Protein AF-Q73HH4-F1 (afdb_monomer_lite)

Radius of gyration: 13.37 Å; chains: 1; bounding box: 31×28×28 Å

pLDDT: mean 79.07, std 14.7, range [25.31, 95.0]

Structure (mmCIF, N/CA/C/O backbone):
data_AF-Q73HH4-F1
#
_entry.id   AF-Q73HH4-F1
#
loop_
_atom_site.group_PDB
_atom_site.id
_atom_site.type_symbol
_atom_site.label_atom_id
_atom_site.label_alt_id
_atom_site.label_comp_id
_atom_site.label_asym_id
_atom_site.label_entity_id
_atom_site.label_seq_id
_atom_site.pdbx_PDB_ins_code
_atom_site.Cartn_x
_atom_site.Cartn_y
_atom_site.Cartn_z
_atom_site.occupancy
_atom_site.B_iso_or_equiv
_atom_site.auth_seq_id
_atom_site.auth_comp_id
_atom_site.auth_asym_id
_atom_site.auth_atom_id
_atom_site.pdbx_PDB_model_num
ATOM 1 N N . MET A 1 1 ? -4.779 -14.499 -7.545 1.00 30.84 1 MET A N 1
ATOM 2 C CA . MET A 1 1 ? -4.089 -13.248 -7.935 1.00 30.84 1 MET A CA 1
ATOM 3 C C . MET A 1 1 ? -2.715 -13.249 -7.279 1.00 30.84 1 MET A C 1
ATOM 5 O O . MET A 1 1 ? -2.598 -12.871 -6.121 1.00 30.84 1 MET A O 1
ATOM 9 N N . ASN A 1 2 ? -1.704 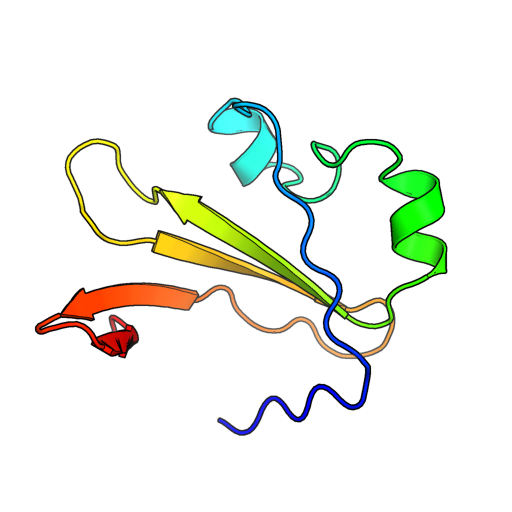-13.767 -7.978 1.00 25.31 2 ASN A N 1
ATOM 10 C CA . ASN A 1 2 ? -0.364 -13.966 -7.423 1.00 25.31 2 ASN A CA 1
ATOM 11 C C . ASN A 1 2 ? 0.471 -12.710 -7.676 1.00 25.31 2 ASN A C 1
ATOM 13 O O . ASN A 1 2 ? 1.107 -12.593 -8.719 1.00 25.31 2 ASN A O 1
ATOM 17 N N . LEU A 1 3 ? 0.451 -11.759 -6.739 1.00 34.28 3 LEU A N 1
ATOM 18 C CA . LEU A 1 3 ? 1.472 -10.713 -6.708 1.00 34.28 3 LEU A CA 1
ATOM 19 C C . LEU A 1 3 ? 2.737 -11.338 -6.101 1.00 34.28 3 LEU A C 1
ATOM 21 O O . LEU A 1 3 ? 2.888 -11.407 -4.884 1.00 34.28 3 LEU A O 1
ATOM 25 N N . LEU A 1 4 ? 3.610 -11.879 -6.949 1.00 33.34 4 LEU A N 1
ATOM 26 C CA . LEU A 1 4 ? 4.933 -12.348 -6.541 1.00 33.34 4 LEU A CA 1
ATOM 27 C C . LEU A 1 4 ? 5.837 -11.116 -6.422 1.00 33.34 4 LEU A C 1
ATOM 29 O O . LEU A 1 4 ? 6.433 -10.669 -7.397 1.00 33.34 4 LEU A O 1
ATOM 33 N N . VAL A 1 5 ? 5.892 -10.524 -5.228 1.00 46.09 5 VAL A N 1
ATOM 34 C CA . VAL A 1 5 ? 6.859 -9.463 -4.925 1.00 46.09 5 VAL A CA 1
ATOM 35 C C . VAL A 1 5 ? 8.189 -10.149 -4.622 1.00 46.09 5 VAL A C 1
ATOM 37 O O . VAL A 1 5 ? 8.441 -10.587 -3.503 1.00 46.09 5 VAL A O 1
ATOM 40 N N . SER A 1 6 ? 9.032 -10.321 -5.636 1.00 45.50 6 SER A N 1
ATOM 41 C CA . SER A 1 6 ? 10.409 -10.777 -5.447 1.00 45.50 6 SER A CA 1
ATOM 42 C C . SER A 1 6 ? 11.238 -9.632 -4.854 1.00 45.50 6 SER A C 1
ATOM 44 O O . SER A 1 6 ? 11.602 -8.699 -5.570 1.00 45.50 6 SER A O 1
ATOM 46 N N . GLY A 1 7 ? 11.507 -9.678 -3.547 1.00 60.38 7 GLY A N 1
ATOM 47 C CA . GLY A 1 7 ? 12.323 -8.685 -2.844 1.00 60.38 7 GLY A CA 1
ATOM 48 C C . GLY A 1 7 ? 12.173 -8.756 -1.324 1.00 60.38 7 GLY A C 1
ATOM 49 O O . GLY A 1 7 ? 11.255 -9.391 -0.809 1.00 60.38 7 GLY A O 1
ATOM 50 N N . GLN A 1 8 ? 13.080 -8.109 -0.592 1.00 68.81 8 GLN A N 1
ATOM 51 C CA . GLN A 1 8 ? 12.969 -7.985 0.861 1.00 68.81 8 GLN A CA 1
ATOM 52 C C . GLN A 1 8 ? 11.937 -6.892 1.195 1.00 68.81 8 GLN A C 1
ATOM 54 O O . GLN A 1 8 ? 12.113 -5.754 0.753 1.00 68.81 8 GLN A O 1
ATOM 59 N N . PRO A 1 9 ? 10.858 -7.197 1.942 1.00 66.88 9 PRO A N 1
ATOM 60 C CA . PRO A 1 9 ? 9.854 -6.197 2.275 1.00 66.88 9 PRO A CA 1
ATOM 61 C C . PRO A 1 9 ? 10.456 -5.149 3.214 1.00 66.88 9 PRO A C 1
ATOM 63 O O . PRO A 1 9 ? 10.949 -5.470 4.295 1.00 66.88 9 PRO A O 1
ATOM 66 N N . LEU A 1 10 ? 10.386 -3.883 2.807 1.00 67.06 10 LEU A N 1
ATOM 67 C CA . LEU A 1 10 ? 10.697 -2.739 3.656 1.00 67.06 10 LEU A CA 1
ATOM 68 C C . LEU A 1 10 ? 9.387 -2.139 4.148 1.00 67.06 10 LEU A C 1
ATOM 70 O O . LEU A 1 10 ? 8.520 -1.781 3.354 1.00 67.06 10 LEU A O 1
ATOM 74 N N . THR A 1 11 ? 9.244 -2.037 5.466 1.00 74.75 11 THR A N 1
ATOM 75 C CA . THR A 1 11 ? 8.072 -1.412 6.082 1.00 74.75 11 THR A CA 1
ATOM 76 C C . THR A 1 11 ? 8.451 -0.025 6.571 1.00 74.75 11 THR A C 1
ATOM 78 O O . THR A 1 11 ? 9.429 0.134 7.298 1.00 74.75 11 THR A O 1
ATOM 81 N N . HIS A 1 12 ? 7.665 0.978 6.185 1.00 70.06 12 HIS A N 1
ATOM 82 C CA . HIS A 1 12 ? 7.824 2.349 6.649 1.00 70.06 12 HIS A CA 1
ATOM 83 C C . HIS A 1 12 ? 6.520 2.817 7.299 1.00 70.06 12 HIS A C 1
ATOM 85 O O . HIS A 1 12 ? 5.477 2.869 6.648 1.00 70.06 12 HIS A O 1
ATOM 91 N N . HIS A 1 13 ? 6.575 3.193 8.577 1.00 72.62 13 HIS A N 1
ATOM 92 C CA . HIS A 1 13 ? 5.444 3.831 9.246 1.00 72.62 13 HIS A CA 1
ATOM 93 C C . HIS A 1 13 ? 5.371 5.302 8.845 1.00 72.62 13 HIS A C 1
ATOM 95 O O . HIS A 1 13 ? 6.337 6.049 8.990 1.00 72.62 13 HIS A O 1
ATOM 101 N N . THR A 1 14 ? 4.226 5.738 8.336 1.00 62.16 14 THR A N 1
ATOM 102 C CA . THR A 1 14 ? 4.016 7.135 7.956 1.00 62.16 14 THR A CA 1
ATOM 103 C C . THR A 1 14 ? 3.493 7.945 9.132 1.00 62.16 14 THR A C 1
ATOM 105 O O . THR A 1 14 ? 2.780 7.434 9.997 1.00 62.16 14 THR A O 1
ATOM 108 N N . LYS A 1 15 ? 3.793 9.247 9.141 1.00 68.06 15 LYS A N 1
ATOM 109 C CA . LYS A 1 15 ? 3.028 10.192 9.963 1.00 68.06 15 LYS A CA 1
ATOM 110 C C . LYS A 1 15 ? 1.579 10.235 9.464 1.00 68.06 15 LYS A C 1
ATOM 112 O O . LYS A 1 15 ? 1.280 9.764 8.368 1.00 68.06 15 LYS A O 1
ATOM 117 N N . LYS A 1 16 ? 0.675 10.789 10.272 1.00 68.81 16 LYS A N 1
ATOM 118 C CA . LYS A 1 16 ? -0.734 10.960 9.897 1.00 68.81 16 LYS A CA 1
ATOM 119 C C . LYS A 1 16 ? -0.811 11.831 8.631 1.00 68.81 16 LYS A C 1
ATOM 121 O O . LYS A 1 16 ? -0.450 13.004 8.682 1.00 68.81 16 LYS A O 1
ATOM 126 N N . LEU A 1 17 ? -1.217 11.241 7.508 1.00 72.31 17 LEU A N 1
ATOM 127 C CA . LEU A 1 17 ? -1.421 11.933 6.232 1.00 72.31 17 LEU A CA 1
ATOM 128 C C . LEU A 1 17 ? -2.880 12.380 6.128 1.00 72.31 17 LEU A C 1
ATOM 130 O O . LEU A 1 17 ? -3.767 11.737 6.693 1.00 72.31 17 LEU A O 1
ATOM 134 N N . SER A 1 18 ? -3.139 13.485 5.429 1.00 77.12 18 SER A N 1
ATOM 135 C CA . SER A 1 18 ? -4.515 13.898 5.148 1.00 77.12 18 SER A CA 1
ATOM 136 C C . SER A 1 18 ? -5.147 12.959 4.117 1.00 77.12 18 SER A C 1
ATOM 138 O O . SER A 1 18 ? -4.462 12.453 3.227 1.00 77.12 18 SER A O 1
ATOM 140 N N . LYS A 1 19 ? -6.467 12.754 4.207 1.00 74.44 19 LYS A N 1
ATOM 141 C CA . LYS A 1 19 ? -7.220 11.923 3.254 1.00 74.44 19 LYS A CA 1
ATOM 142 C C . LYS A 1 19 ? -7.012 12.389 1.807 1.00 74.44 19 LYS A C 1
ATOM 144 O O . LYS A 1 19 ? -6.685 11.584 0.947 1.00 74.44 19 LYS A O 1
ATOM 149 N N . LYS A 1 20 ? -7.047 13.708 1.584 1.00 78.12 20 LYS A N 1
ATOM 150 C CA . LYS A 1 20 ? -6.784 14.331 0.278 1.00 78.12 20 LYS A CA 1
ATOM 151 C C . LYS A 1 20 ? -5.418 13.946 -0.308 1.00 78.12 20 LYS A C 1
ATOM 153 O O . LYS A 1 20 ? -5.325 13.616 -1.481 1.00 78.12 20 LYS A O 1
ATOM 158 N N . MET A 1 21 ? -4.361 13.943 0.507 1.00 76.62 21 MET A N 1
ATOM 159 C CA . MET A 1 21 ? -3.021 13.560 0.047 1.00 76.62 21 MET A CA 1
ATOM 160 C C . MET A 1 21 ? -2.942 12.070 -0.308 1.00 76.62 21 MET A C 1
ATOM 162 O O . MET A 1 21 ? -2.282 11.708 -1.274 1.00 76.62 21 MET A O 1
ATOM 166 N N . LEU A 1 22 ? -3.626 11.215 0.457 1.00 77.94 22 LEU A N 1
ATOM 167 C CA . LEU A 1 22 ? -3.709 9.777 0.182 1.00 77.94 22 LEU A CA 1
ATOM 168 C C . LEU A 1 22 ? -4.483 9.461 -1.106 1.00 77.94 22 LEU A C 1
ATOM 170 O O . LEU A 1 22 ? -4.172 8.479 -1.775 1.00 77.94 22 LEU A O 1
ATOM 174 N N . GLU A 1 23 ? -5.479 10.279 -1.442 1.00 76.31 23 GLU A N 1
ATOM 175 C CA . GLU A 1 23 ? -6.264 10.153 -2.672 1.00 76.31 23 GLU A CA 1
ATOM 176 C C . GLU A 1 23 ? -5.499 10.656 -3.907 1.00 76.31 23 GLU A C 1
ATOM 178 O O . GLU A 1 23 ? -5.577 10.027 -4.961 1.00 76.31 23 GLU A O 1
ATOM 183 N N . GLU A 1 24 ? -4.746 11.754 -3.779 1.00 81.56 24 GLU A N 1
ATOM 184 C CA . GLU A 1 24 ? -3.992 12.363 -4.886 1.00 81.56 24 GLU A CA 1
ATOM 185 C C . GLU A 1 24 ? -2.675 11.626 -5.186 1.00 81.56 24 GLU A C 1
ATOM 187 O O . GLU A 1 24 ? -2.445 11.212 -6.322 1.00 81.56 24 GLU A O 1
ATOM 192 N N . ASP A 1 25 ? -1.809 11.446 -4.183 1.00 83.31 25 ASP A N 1
ATOM 193 C CA . ASP A 1 25 ? -0.561 10.682 -4.307 1.00 83.31 25 ASP A CA 1
ATOM 194 C C . ASP A 1 25 ? -0.138 10.108 -2.936 1.00 83.31 25 ASP A C 1
ATOM 196 O O . ASP A 1 25 ? 0.596 10.748 -2.167 1.00 83.31 25 ASP A O 1
ATOM 200 N N . PRO A 1 26 ? -0.560 8.872 -2.609 1.00 79.56 26 PRO A N 1
ATOM 201 C CA . PRO A 1 26 ? -0.292 8.269 -1.305 1.00 79.56 26 PRO A CA 1
ATOM 202 C C . PRO A 1 26 ? 1.198 8.002 -1.052 1.00 79.56 26 PRO A C 1
ATOM 204 O O . PRO A 1 26 ? 1.600 7.833 0.101 1.00 79.56 26 PRO A O 1
ATOM 207 N N . PHE A 1 27 ? 2.031 7.982 -2.096 1.00 83.06 27 PHE A N 1
ATOM 208 C CA . PHE A 1 27 ? 3.463 7.715 -1.987 1.00 83.06 27 PHE A CA 1
ATOM 209 C C . PHE A 1 27 ? 4.285 8.991 -1.765 1.00 83.06 27 PHE A C 1
ATOM 211 O O . PHE A 1 27 ? 5.409 8.901 -1.272 1.00 83.06 27 PHE A O 1
ATOM 218 N N . GLN A 1 28 ? 3.749 10.181 -2.067 1.00 80.88 28 GLN A N 1
ATOM 219 C CA . GLN A 1 28 ? 4.406 11.466 -1.755 1.00 80.88 28 GLN A CA 1
ATOM 220 C C . GLN A 1 28 ? 4.432 11.779 -0.263 1.00 80.88 28 GLN A C 1
ATOM 222 O O . GLN A 1 28 ? 5.375 12.402 0.217 1.00 80.88 28 GLN A O 1
ATOM 227 N N . GLY A 1 29 ? 3.441 11.304 0.495 1.00 73.50 29 GLY A N 1
ATOM 228 C CA . GLY A 1 29 ? 3.415 11.465 1.950 1.00 73.50 29 GLY A CA 1
ATOM 229 C C . GLY A 1 29 ? 4.506 10.678 2.692 1.00 73.50 29 GLY A C 1
ATOM 230 O O . GLY A 1 29 ? 4.669 10.831 3.905 1.00 73.50 29 GLY A O 1
ATOM 231 N N . LEU A 1 30 ? 5.261 9.824 1.992 1.00 76.12 30 LEU A N 1
ATOM 232 C CA . LEU A 1 30 ? 6.367 9.065 2.567 1.00 76.12 30 LEU A CA 1
ATOM 233 C C . LEU A 1 30 ? 7.581 9.978 2.784 1.00 76.12 30 LEU A C 1
ATOM 235 O O . LEU A 1 30 ? 8.009 10.712 1.894 1.00 76.12 30 LEU A O 1
ATOM 239 N N . SER A 1 31 ? 8.185 9.907 3.972 1.00 67.62 31 SER A N 1
ATOM 240 C CA . SER A 1 31 ? 9.418 10.649 4.249 1.00 67.62 31 SER A CA 1
ATOM 241 C C . SER A 1 31 ? 10.519 10.191 3.292 1.00 67.62 31 SER A C 1
ATOM 243 O O . SER A 1 31 ? 10.825 9.003 3.219 1.00 67.62 31 SER A O 1
ATOM 245 N N . GLY A 1 32 ? 11.111 11.127 2.547 1.00 73.19 32 GLY A N 1
ATOM 246 C CA . GLY A 1 32 ? 12.108 10.796 1.527 1.00 73.19 32 GLY A CA 1
ATOM 247 C C . GLY A 1 32 ? 11.534 10.070 0.304 1.00 73.19 32 GLY A C 1
ATOM 248 O O . GLY A 1 32 ? 12.274 9.331 -0.343 1.00 73.19 32 GLY A O 1
ATOM 249 N N . ALA A 1 33 ? 10.249 10.272 -0.026 1.00 72.19 33 ALA A N 1
ATOM 250 C CA . ALA A 1 33 ? 9.548 9.641 -1.153 1.00 72.19 33 ALA A CA 1
ATOM 251 C C . ALA A 1 33 ? 10.370 9.582 -2.452 1.00 72.19 33 ALA A C 1
ATOM 253 O O . ALA A 1 33 ? 10.408 8.543 -3.107 1.00 72.19 33 ALA A O 1
ATOM 254 N N . GLY A 1 34 ? 11.075 10.665 -2.800 1.00 75.50 34 GLY A N 1
ATOM 255 C CA . GLY A 1 34 ? 11.932 10.713 -3.990 1.00 75.50 34 GLY A CA 1
ATOM 256 C C . GLY A 1 34 ? 13.069 9.685 -3.965 1.00 75.50 34 GLY A C 1
ATOM 257 O O . GLY A 1 34 ? 13.268 8.967 -4.940 1.00 75.50 34 GLY A O 1
ATOM 258 N N . SER A 1 35 ? 13.777 9.557 -2.839 1.00 80.00 35 SER A N 1
ATOM 259 C CA . SER A 1 35 ? 14.820 8.538 -2.672 1.00 80.00 35 SER A CA 1
ATOM 260 C C . SER A 1 35 ? 14.218 7.137 -2.602 1.00 80.00 35 SER A C 1
ATOM 262 O O . SER A 1 35 ? 14.742 6.218 -3.224 1.00 80.00 35 SER A O 1
ATOM 264 N N . LEU A 1 36 ? 13.092 6.977 -1.899 1.00 77.50 36 LEU A N 1
ATOM 265 C CA . LEU A 1 36 ? 12.429 5.687 -1.702 1.00 77.50 36 LEU A CA 1
ATOM 266 C C . LEU A 1 36 ? 11.9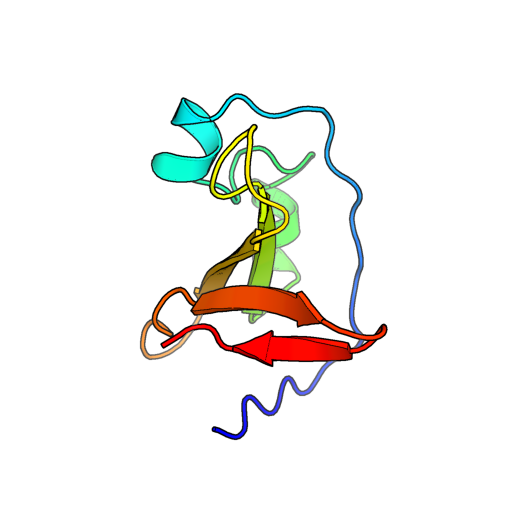90 5.054 -3.032 1.00 77.50 36 LEU A C 1
ATOM 268 O O . LEU A 1 36 ? 12.215 3.864 -3.243 1.00 77.50 36 LEU A O 1
ATOM 272 N N . ARG A 1 37 ? 11.469 5.866 -3.961 1.00 80.81 37 ARG A N 1
ATOM 273 C CA . ARG A 1 37 ? 11.119 5.459 -5.336 1.00 80.81 37 ARG A CA 1
ATOM 274 C C . ARG A 1 37 ? 12.322 4.964 -6.150 1.00 80.81 37 ARG A C 1
ATOM 276 O O . ARG A 1 37 ? 12.159 4.209 -7.105 1.00 80.81 37 ARG A O 1
ATOM 283 N N . GLY A 1 38 ? 13.538 5.358 -5.772 1.00 79.75 38 GLY A N 1
ATOM 284 C CA . GLY A 1 38 ? 14.773 4.820 -6.343 1.00 79.75 38 GLY A CA 1
ATOM 285 C C . GLY A 1 38 ? 15.108 3.402 -5.864 1.00 79.75 38 GLY A C 1
ATOM 286 O O . GLY A 1 38 ? 15.786 2.675 -6.588 1.00 79.75 38 GLY A O 1
ATOM 287 N N . PHE A 1 39 ? 14.621 3.000 -4.683 1.00 79.44 39 PHE A N 1
ATOM 288 C CA . PHE A 1 39 ? 14.979 1.738 -4.022 1.00 79.44 39 PHE A CA 1
ATOM 289 C C . PHE A 1 39 ? 13.987 0.595 -4.252 1.00 79.44 39 PHE A C 1
ATOM 291 O O . PHE A 1 39 ? 14.418 -0.555 -4.314 1.00 79.44 39 PHE A O 1
ATOM 298 N N . TYR A 1 40 ?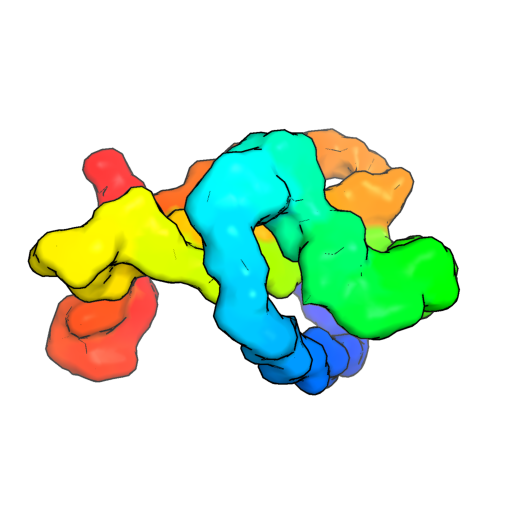 12.683 0.868 -4.374 1.00 82.00 40 TYR A N 1
ATOM 299 C CA . TYR A 1 40 ? 11.692 -0.183 -4.628 1.00 82.00 40 TYR A CA 1
ATOM 300 C C . TYR A 1 40 ? 11.308 -0.291 -6.107 1.00 82.00 40 TYR A C 1
ATOM 302 O O . TYR A 1 40 ? 11.230 0.692 -6.841 1.00 82.00 40 TYR A O 1
ATOM 310 N N . SER A 1 41 ? 11.020 -1.515 -6.546 1.00 81.94 41 SER A N 1
ATOM 311 C CA . SER A 1 41 ? 10.355 -1.790 -7.826 1.00 81.94 41 SER A CA 1
ATOM 312 C C . SER A 1 41 ? 8.829 -1.724 -7.705 1.00 81.94 41 SER A C 1
ATOM 314 O O . SER A 1 41 ? 8.135 -1.431 -8.681 1.00 81.94 41 SER A O 1
ATOM 316 N N . THR A 1 42 ? 8.308 -1.982 -6.504 1.00 85.50 42 THR A N 1
ATOM 317 C CA . THR A 1 42 ? 6.882 -1.955 -6.176 1.00 85.50 42 THR A CA 1
ATOM 318 C C . THR A 1 42 ? 6.678 -1.353 -4.792 1.00 85.50 42 THR A C 1
ATOM 320 O O . THR A 1 42 ? 7.294 -1.792 -3.822 1.00 85.50 42 THR A O 1
ATOM 323 N N . GLY A 1 43 ? 5.804 -0.358 -4.709 1.00 86.62 43 GLY A N 1
ATOM 324 C CA . GLY A 1 43 ? 5.327 0.242 -3.477 1.00 86.62 43 GLY A CA 1
ATOM 325 C C . GLY A 1 43 ? 3.892 -0.190 -3.187 1.00 86.62 43 GLY A C 1
ATOM 326 O O . GLY A 1 43 ? 3.076 -0.345 -4.096 1.00 86.62 43 GLY A O 1
ATOM 327 N N . MET A 1 44 ? 3.577 -0.362 -1.906 1.00 89.19 44 MET A N 1
ATOM 328 C CA . MET A 1 44 ? 2.223 -0.622 -1.429 1.00 89.19 44 MET A CA 1
ATOM 329 C C . MET A 1 44 ? 1.939 0.266 -0.221 1.00 89.19 44 MET A C 1
ATOM 331 O O . MET A 1 44 ? 2.720 0.282 0.730 1.00 89.19 44 MET A O 1
ATOM 335 N N . VAL A 1 45 ? 0.815 0.979 -0.245 1.00 87.44 45 VAL A N 1
ATOM 336 C CA . VAL A 1 45 ? 0.333 1.775 0.892 1.00 87.44 45 VAL A CA 1
ATOM 337 C C . VAL A 1 45 ? -1.040 1.264 1.290 1.00 87.44 45 VAL A C 1
ATOM 339 O O . VAL A 1 45 ? -1.892 1.044 0.433 1.00 87.44 45 VAL A O 1
ATOM 342 N N . MET A 1 46 ? -1.247 1.086 2.594 1.00 89.06 46 MET A N 1
ATOM 343 C CA . MET A 1 46 ? -2.525 0.700 3.181 1.00 89.06 46 MET A CA 1
ATOM 344 C C . MET A 1 46 ? -3.009 1.798 4.129 1.00 89.06 46 MET A C 1
ATOM 346 O O . MET A 1 46 ? -2.268 2.209 5.021 1.00 89.06 46 MET A O 1
ATOM 350 N N . PHE A 1 47 ? -4.247 2.258 3.963 1.00 87.06 47 PHE A N 1
ATOM 351 C CA . PHE A 1 47 ? -4.838 3.311 4.797 1.00 87.06 47 PHE A CA 1
ATOM 352 C C . PHE A 1 47 ? -6.332 3.074 5.054 1.00 87.06 47 PHE A C 1
ATOM 354 O O . PHE A 1 47 ? -6.945 2.219 4.422 1.00 87.06 47 PHE A O 1
ATOM 361 N N . ALA A 1 48 ? -6.911 3.779 6.034 1.00 88.00 48 ALA A N 1
ATOM 362 C CA . ALA A 1 48 ? -8.352 3.722 6.313 1.00 88.00 48 ALA A CA 1
ATOM 363 C C . ALA A 1 48 ? -9.148 4.195 5.090 1.00 88.00 48 ALA A C 1
ATOM 365 O O . ALA A 1 48 ? -8.900 5.301 4.616 1.00 88.00 48 ALA A O 1
ATOM 366 N N . HIS A 1 49 ? -10.079 3.382 4.590 1.00 84.00 49 HIS A N 1
ATOM 367 C CA . HIS A 1 49 ? -10.946 3.809 3.489 1.00 84.00 49 HIS A CA 1
ATOM 368 C C . HIS A 1 49 ? -11.988 4.834 3.972 1.00 84.00 49 HIS A C 1
ATOM 370 O O . HIS A 1 49 ? -12.209 5.868 3.336 1.00 84.00 49 HIS A O 1
ATOM 376 N N . ASP A 1 50 ? -12.545 4.578 5.155 1.00 82.75 50 ASP A N 1
ATOM 377 C CA . ASP A 1 50 ? -13.474 5.451 5.865 1.00 82.75 50 ASP A CA 1
ATOM 378 C C . ASP A 1 50 ? -13.118 5.495 7.363 1.00 82.75 50 ASP A C 1
ATOM 380 O O . ASP A 1 50 ? -12.476 4.577 7.873 1.00 82.75 50 ASP A O 1
ATOM 384 N N . GLU A 1 51 ? -13.494 6.566 8.062 1.00 78.00 51 GLU A N 1
ATOM 385 C CA . GLU A 1 51 ? -13.254 6.727 9.503 1.00 78.00 51 GLU A CA 1
ATOM 386 C C . GLU A 1 51 ? -14.161 5.819 10.342 1.00 78.00 51 GLU A C 1
ATOM 388 O O . GLU A 1 51 ? -13.760 5.386 11.423 1.00 78.00 51 GLU A O 1
ATOM 393 N N . GLU A 1 52 ? -15.346 5.482 9.827 1.00 84.56 52 GLU A N 1
ATOM 394 C CA . GLU A 1 52 ? -16.323 4.622 10.505 1.00 84.56 52 GLU A CA 1
ATOM 395 C C . GLU A 1 52 ? -16.157 3.128 10.174 1.00 84.56 52 GLU A C 1
ATOM 397 O O . GLU A 1 52 ? -16.755 2.273 10.828 1.00 84.56 52 GLU A O 1
ATOM 402 N N . SER A 1 53 ? -15.321 2.791 9.185 1.00 86.19 53 SER A N 1
ATOM 403 C CA . SER A 1 53 ? -15.117 1.417 8.715 1.00 86.19 53 SER A CA 1
ATOM 404 C C . SER A 1 53 ? -13.757 0.852 9.127 1.00 86.19 53 SER A C 1
ATOM 406 O O . SER A 1 53 ? -12.731 1.535 9.114 1.00 86.19 53 SER A O 1
ATOM 408 N N . SER A 1 54 ? -13.712 -0.447 9.436 1.00 90.00 54 SER A N 1
ATOM 409 C CA . SER A 1 54 ? -12.453 -1.183 9.604 1.00 90.00 54 SER A CA 1
ATOM 410 C C . SER A 1 54 ? -11.736 -1.451 8.278 1.00 90.00 54 SER A C 1
ATOM 412 O O . SER A 1 54 ? -10.537 -1.766 8.291 1.00 90.00 54 SER A O 1
ATOM 414 N N . ALA A 1 55 ? -12.435 -1.267 7.153 1.00 92.38 55 ALA A N 1
ATOM 415 C CA . ALA A 1 55 ? -11.910 -1.502 5.825 1.00 92.38 55 ALA A CA 1
ATOM 416 C C . ALA A 1 55 ? -10.715 -0.590 5.511 1.00 92.38 55 ALA A C 1
ATOM 418 O O . ALA A 1 55 ? -10.662 0.609 5.815 1.00 92.38 55 ALA A O 1
ATOM 419 N N . ARG A 1 56 ? -9.720 -1.186 4.866 1.00 91.88 56 ARG A N 1
ATOM 420 C CA . ARG A 1 56 ? -8.480 -0.550 4.452 1.00 91.88 56 ARG A CA 1
ATOM 421 C C . ARG A 1 56 ? -8.361 -0.581 2.945 1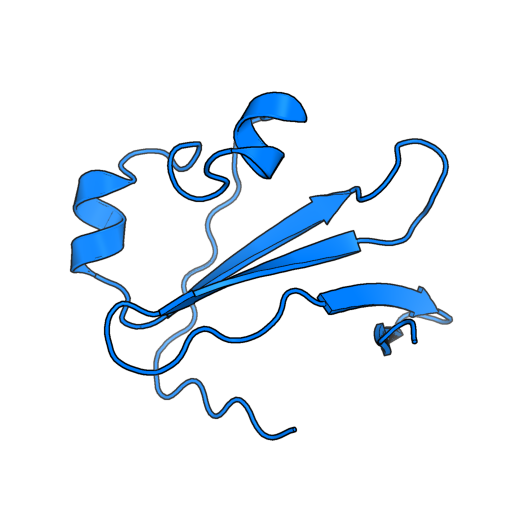.00 91.88 56 ARG A C 1
ATOM 423 O O . ARG A 1 56 ? -8.502 -1.627 2.318 1.00 91.88 56 ARG A O 1
ATOM 430 N N . GLN A 1 57 ? -8.037 0.564 2.371 1.00 91.06 57 GLN A N 1
ATOM 431 C CA . GLN A 1 57 ? -7.670 0.649 0.972 1.00 91.06 57 GLN A CA 1
ATOM 432 C C . GLN A 1 57 ? -6.181 0.358 0.825 1.00 91.06 57 GLN A C 1
ATOM 434 O O . GLN A 1 57 ? -5.357 0.924 1.544 1.00 91.06 57 GLN A O 1
ATOM 439 N N . ILE A 1 58 ? -5.847 -0.514 -0.119 1.00 91.88 58 ILE A N 1
ATOM 440 C CA . ILE A 1 58 ? -4.490 -0.811 -0.556 1.00 91.88 58 ILE A CA 1
ATOM 441 C C . ILE A 1 58 ? -4.294 -0.208 -1.943 1.00 91.88 58 ILE A C 1
ATOM 443 O O . ILE A 1 58 ? -5.028 -0.526 -2.882 1.00 91.88 58 ILE A O 1
ATOM 447 N N . VAL A 1 59 ? -3.280 0.640 -2.070 1.00 90.12 59 VAL A N 1
ATOM 448 C CA . VAL A 1 59 ? -2.859 1.256 -3.330 1.00 90.12 59 VAL A CA 1
ATOM 449 C C . VAL A 1 59 ? -1.480 0.734 -3.701 1.00 90.12 59 VAL A C 1
ATOM 451 O O . VAL A 1 59 ? -0.609 0.589 -2.839 1.00 90.12 59 VAL A O 1
ATOM 454 N N . PHE A 1 60 ? -1.292 0.467 -4.991 1.00 89.06 60 PHE A N 1
ATOM 455 C C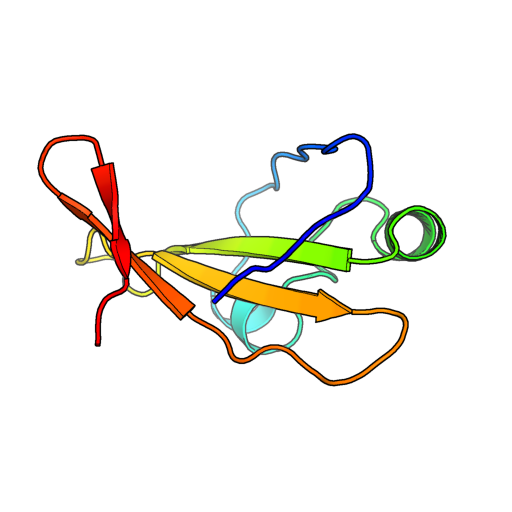A . PHE A 1 60 ? -0.040 -0.028 -5.546 1.00 89.06 60 PHE A CA 1
ATOM 456 C C . PHE A 1 60 ? 0.613 1.020 -6.439 1.00 89.06 60 PHE A C 1
ATOM 458 O O . PHE A 1 60 ? -0.052 1.698 -7.224 1.00 89.06 60 PHE A O 1
ATOM 465 N N . GLU A 1 61 ? 1.935 1.083 -6.360 1.00 87.56 61 GLU A N 1
ATOM 466 C CA . GLU A 1 61 ? 2.777 1.783 -7.315 1.00 87.56 61 GLU A CA 1
ATOM 467 C C . GLU A 1 61 ? 3.797 0.800 -7.871 1.00 87.56 61 GLU A C 1
ATOM 469 O O . GLU A 1 61 ? 4.533 0.161 -7.122 1.00 87.56 61 GLU A O 1
ATOM 474 N N . LEU A 1 62 ? 3.839 0.665 -9.192 1.00 87.25 62 LEU A N 1
ATOM 475 C CA . LEU A 1 62 ? 4.840 -0.136 -9.876 1.00 87.25 62 LEU A CA 1
ATOM 476 C C . LEU A 1 62 ? 5.707 0.813 -10.685 1.00 87.25 62 LEU A C 1
ATOM 478 O O . LEU A 1 62 ? 5.196 1.610 -11.468 1.00 87.25 62 LEU A O 1
ATOM 482 N N . ARG A 1 63 ? 7.025 0.712 -10.511 1.00 82.19 63 ARG A N 1
ATOM 483 C CA . ARG A 1 63 ? 7.970 1.490 -11.318 1.00 82.19 63 ARG A CA 1
ATOM 484 C C . ARG A 1 63 ? 7.991 1.008 -12.768 1.00 82.19 63 ARG A C 1
ATOM 486 O O . ARG A 1 63 ? 8.173 1.807 -13.679 1.00 82.19 63 ARG A O 1
ATOM 493 N N . ASN A 1 64 ? 7.824 -0.299 -12.963 1.00 80.56 64 ASN A N 1
ATOM 494 C CA . ASN A 1 64 ? 7.848 -0.946 -14.265 1.00 80.56 64 ASN A CA 1
ATOM 495 C C . ASN A 1 64 ? 6.614 -1.840 -14.407 1.00 80.56 64 ASN A C 1
ATOM 497 O O . ASN A 1 64 ? 6.336 -2.641 -13.515 1.00 80.56 64 ASN A O 1
ATOM 501 N N . GLY A 1 65 ? 5.940 -1.756 -15.551 1.00 80.88 65 GLY A N 1
ATOM 502 C CA . GLY A 1 65 ? 4.829 -2.639 -15.895 1.00 80.88 65 GLY A CA 1
ATOM 503 C C . GLY A 1 65 ? 3.450 -2.030 -15.662 1.00 80.88 65 GLY A C 1
ATOM 504 O O . GLY A 1 65 ? 3.295 -0.830 -15.443 1.00 80.88 65 GLY A O 1
ATOM 505 N N . GLU A 1 66 ? 2.441 -2.884 -15.787 1.00 84.12 66 GLU A N 1
ATOM 506 C CA . GLU A 1 66 ? 1.041 -2.487 -15.725 1.00 84.12 66 GLU A CA 1
ATOM 507 C C . GLU A 1 66 ? 0.621 -2.117 -14.300 1.00 84.12 66 GLU A C 1
ATOM 509 O O . GLU A 1 66 ? 1.049 -2.721 -13.311 1.00 84.12 66 GLU A O 1
ATOM 514 N N . ARG A 1 67 ? -0.248 -1.109 -14.194 1.00 83.38 67 ARG A N 1
ATOM 515 C CA . ARG A 1 67 ? -0.783 -0.678 -12.908 1.00 83.38 67 ARG A CA 1
ATOM 516 C C . ARG A 1 67 ? -1.663 -1.775 -12.317 1.00 83.38 67 ARG A C 1
ATOM 518 O O . ARG A 1 67 ? -2.611 -2.235 -12.943 1.00 83.38 67 ARG A O 1
ATOM 525 N N . VAL A 1 68 ? -1.395 -2.128 -11.066 1.00 89.00 68 VAL A N 1
ATOM 526 C CA . VAL A 1 68 ? -2.255 -3.035 -10.304 1.00 89.00 68 VAL A CA 1
ATOM 527 C C . VAL A 1 68 ? -3.443 -2.241 -9.750 1.00 89.00 68 VAL A C 1
ATOM 529 O O . VAL A 1 68 ? -3.222 -1.187 -9.144 1.00 89.00 68 VAL A O 1
ATOM 532 N N . PRO A 1 69 ? -4.691 -2.714 -9.928 1.00 89.50 69 PRO A N 1
ATOM 533 C CA . PRO A 1 69 ? -5.858 -2.069 -9.345 1.00 89.50 69 PRO A CA 1
ATOM 534 C C . PRO A 1 69 ? -5.759 -1.972 -7.823 1.00 89.50 69 PRO A C 1
ATOM 536 O O . PRO A 1 69 ? -5.257 -2.881 -7.153 1.00 89.50 69 PRO A O 1
ATOM 539 N N . ASN A 1 70 ? -6.284 -0.876 -7.281 1.00 90.44 70 ASN A N 1
ATOM 540 C CA . ASN A 1 70 ? -6.435 -0.720 -5.842 1.00 90.44 70 ASN A CA 1
ATOM 541 C C . ASN A 1 70 ? -7.346 -1.821 -5.293 1.00 90.44 70 ASN A C 1
ATOM 543 O O . ASN A 1 70 ? -8.244 -2.305 -5.981 1.00 90.44 70 ASN A O 1
ATOM 547 N N . LYS A 1 71 ? -7.120 -2.198 -4.039 1.00 93.19 71 LYS A N 1
ATOM 548 C CA . LYS A 1 71 ? -7.904 -3.225 -3.355 1.00 93.19 71 LYS A CA 1
ATOM 549 C C . LYS A 1 71 ? -8.518 -2.657 -2.096 1.00 93.19 71 LYS A C 1
ATOM 551 O O . LYS A 1 71 ? -7.859 -1.902 -1.388 1.00 93.19 71 LYS A O 1
ATOM 556 N N . LEU A 1 72 ? -9.739 -3.067 -1.795 1.00 94.06 72 LEU A N 1
ATOM 557 C CA . LEU A 1 72 ? -10.341 -2.853 -0.491 1.00 94.06 72 LEU A CA 1
ATOM 558 C C . LEU A 1 72 ? -10.208 -4.152 0.301 1.00 94.06 72 LEU A C 1
ATOM 560 O O . LEU A 1 72 ? -10.509 -5.224 -0.215 1.00 94.06 72 LEU A O 1
ATOM 564 N N . VAL A 1 73 ? -9.690 -4.080 1.521 1.00 94.75 73 VAL A N 1
ATOM 565 C CA . VAL A 1 73 ? -9.544 -5.245 2.398 1.00 94.75 73 VAL A CA 1
ATOM 566 C C . VAL A 1 73 ? -10.121 -4.952 3.767 1.00 94.75 73 VAL A C 1
ATOM 568 O O . VAL A 1 73 ? -10.069 -3.818 4.226 1.00 94.75 73 VAL A O 1
ATOM 571 N N . ASP A 1 74 ? -10.596 -5.973 4.459 1.00 95.00 74 ASP A N 1
ATOM 572 C CA . ASP A 1 74 ? -11.007 -5.852 5.854 1.00 95.00 74 ASP A CA 1
ATOM 573 C C . ASP A 1 74 ? -10.433 -6.994 6.686 1.00 95.00 74 ASP A C 1
ATOM 575 O O . ASP A 1 74 ? -10.079 -8.059 6.170 1.00 95.00 74 ASP A O 1
ATOM 579 N N . LYS A 1 75 ? -10.276 -6.752 7.985 1.00 92.12 75 LYS A N 1
ATOM 580 C CA . LYS A 1 75 ? -9.726 -7.722 8.920 1.00 92.12 75 LYS A CA 1
ATOM 581 C C . LYS A 1 75 ? -10.855 -8.443 9.644 1.00 92.12 75 LYS A C 1
ATOM 583 O O . LYS A 1 75 ? -11.264 -8.053 10.734 1.00 92.12 75 LYS A O 1
ATOM 588 N N . ILE A 1 76 ? -11.301 -9.550 9.064 1.00 93.19 76 ILE A N 1
ATOM 589 C CA . ILE A 1 76 ? -12.391 -10.373 9.589 1.00 93.19 76 ILE A CA 1
ATOM 590 C C . ILE A 1 76 ? -11.792 -11.593 10.293 1.00 93.19 76 ILE A C 1
ATOM 592 O O . ILE A 1 76 ? -11.019 -12.354 9.706 1.00 93.19 76 ILE A O 1
ATOM 596 N N . ASN A 1 77 ? -12.137 -11.788 11.570 1.00 92.94 77 ASN A N 1
ATOM 597 C CA . ASN A 1 77 ? -11.649 -12.900 12.402 1.00 92.94 77 ASN A CA 1
ATOM 598 C C . ASN A 1 77 ? -10.114 -13.022 12.425 1.00 92.94 77 ASN A C 1
ATOM 600 O O . ASN A 1 77 ? -9.559 -14.113 12.329 1.00 92.94 77 ASN A O 1
ATOM 604 N N . GLY A 1 78 ? -9.416 -11.885 12.502 1.00 91.94 78 GLY A N 1
ATOM 605 C CA . GLY A 1 78 ? -7.952 -11.845 12.536 1.00 91.94 78 GLY A CA 1
ATOM 606 C C . GLY A 1 78 ? -7.265 -11.971 11.172 1.00 91.94 78 GLY A C 1
ATOM 607 O O . GLY A 1 78 ? -6.061 -11.723 11.098 1.00 91.94 78 GLY A O 1
ATOM 608 N N . HIS A 1 79 ? -8.007 -12.259 10.101 1.00 92.88 79 HIS A N 1
ATOM 609 C CA . HIS A 1 79 ? -7.476 -12.459 8.755 1.00 92.88 79 HIS A CA 1
ATOM 610 C C . HIS A 1 79 ? -7.858 -11.307 7.826 1.00 92.88 79 HIS A C 1
ATOM 612 O O . HIS A 1 79 ? -8.985 -10.822 7.858 1.00 92.88 79 HIS A O 1
ATOM 618 N N . TRP A 1 80 ? -6.919 -10.882 6.981 1.00 92.81 80 TRP A N 1
ATOM 619 C CA . TRP A 1 80 ? -7.196 -9.907 5.928 1.00 92.81 80 TRP A CA 1
ATOM 620 C C . TRP A 1 80 ? -7.927 -10.585 4.771 1.00 92.81 80 TRP A C 1
ATOM 622 O O . TRP A 1 80 ? -7.422 -11.556 4.207 1.00 92.81 80 TRP A O 1
ATOM 632 N N . GLN A 1 81 ? -9.098 -10.065 4.421 1.00 94.75 81 GLN A N 1
ATOM 633 C CA . GLN A 1 81 ? -9.933 -10.545 3.324 1.00 94.75 81 GLN A CA 1
ATOM 634 C C . GLN A 1 81 ? -10.136 -9.425 2.308 1.00 94.75 81 GLN A C 1
ATOM 636 O O . GLN A 1 81 ? -10.244 -8.262 2.690 1.00 94.75 81 GLN A O 1
ATOM 641 N N . LEU A 1 82 ? -10.159 -9.773 1.021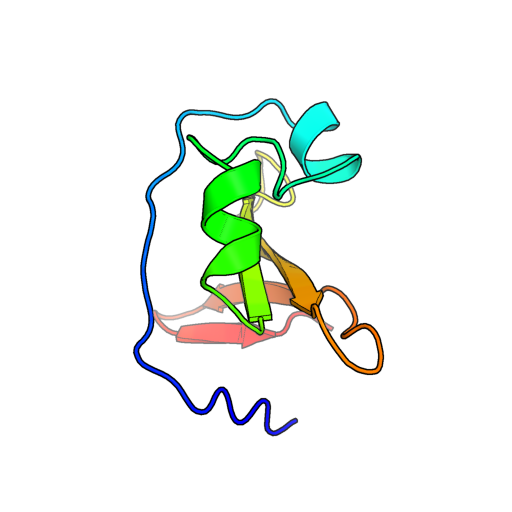 1.00 94.19 82 LEU A N 1
ATOM 642 C CA . LEU A 1 82 ? -10.542 -8.837 -0.033 1.00 94.19 82 LEU A CA 1
ATOM 643 C C . LEU A 1 82 ? -12.042 -8.560 0.083 1.00 94.19 82 LEU A C 1
ATOM 645 O O . LEU A 1 82 ? -12.820 -9.495 0.251 1.00 94.19 82 LEU A O 1
ATOM 649 N N . MET A 1 83 ? -12.421 -7.292 -0.008 1.00 90.19 83 MET A N 1
ATOM 650 C CA . MET A 1 83 ? -13.813 -6.883 -0.138 1.00 90.19 83 MET A CA 1
ATOM 651 C C . MET A 1 83 ? -14.113 -6.739 -1.632 1.00 90.19 83 MET A C 1
ATOM 653 O O . MET A 1 83 ? -13.365 -6.047 -2.329 1.00 90.19 83 MET A O 1
ATOM 657 N N . GLU A 1 84 ? -15.130 -7.453 -2.115 1.00 74.44 84 GLU A N 1
ATOM 658 C CA . GLU A 1 84 ? -15.643 -7.341 -3.491 1.00 74.44 84 GLU A CA 1
ATOM 659 C C . GLU A 1 84 ? -16.539 -6.112 -3.665 1.00 74.44 84 GLU A C 1
ATOM 661 O O . GLU A 1 84 ? -17.294 -5.791 -2.716 1.00 74.44 84 GLU A O 1
#

Sequence (84 aa):
MNLLVSGQPLTHHTKKLSKKMLEEDPFQGLSGAGSLRGFYSTGMVMFAHDEESSARQIVFELRNGERVPNKLVDKINGHWQLME

Secondary structure (DSSP, 8-state):
------SPPPP-PPP---HHHHHH-TTTTSTTHHHHHHH-SEEEEEEES-SS---EEEEEEESSSSPPPPEEEEEETTEEEEE-

Foldseek 3Di:
DDPPQPDDDDDDDFDDDDPVCCVPPVLVSGDPSVVVLVPDQKDWDWDDPDPPDQKIKIAMDGPDDDGDDIWIWHQDPNDIDTDD